Protein AF-A0A7J6BPD6-F1 (afdb_monomer_lite)

Structure (mmCIF, N/CA/C/O backbone):
data_AF-A0A7J6BPD6-F1
#
_entry.id   AF-A0A7J6BPD6-F1
#
loop_
_atom_site.group_PDB
_atom_site.id
_atom_site.type_symbol
_atom_site.label_atom_id
_atom_site.label_alt_id
_atom_site.label_comp_id
_atom_site.label_asym_id
_atom_site.label_entity_id
_atom_site.label_seq_id
_atom_site.pdbx_PDB_ins_code
_atom_site.Cartn_x
_atom_site.Cartn_y
_atom_site.Cartn_z
_atom_site.occupancy
_atom_site.B_iso_or_equiv
_atom_site.auth_seq_id
_atom_site.auth_comp_id
_atom_site.auth_asym_id
_atom_site.auth_atom_id
_atom_site.pdbx_PDB_model_num
ATOM 1 N N . MET A 1 1 ? 56.498 7.594 -67.322 1.00 63.41 1 MET A N 1
ATOM 2 C CA . MET A 1 1 ? 56.308 7.398 -65.865 1.00 63.41 1 MET A CA 1
ATOM 3 C C . MET A 1 1 ? 56.210 5.913 -65.580 1.00 63.41 1 MET A C 1
ATOM 5 O O . MET A 1 1 ? 55.477 5.244 -66.304 1.00 63.41 1 MET A O 1
ATOM 9 N N . CYS A 1 2 ? 56.921 5.392 -64.572 1.00 90.50 2 CYS A N 1
ATOM 10 C CA . CYS A 1 2 ? 56.706 4.003 -64.157 1.00 90.50 2 CYS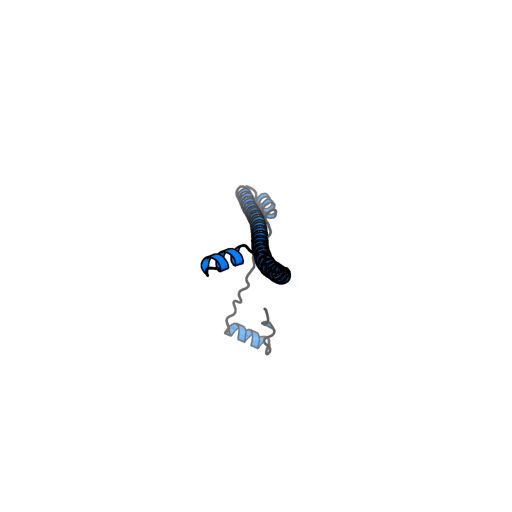 A CA 1
ATOM 11 C C . CYS A 1 2 ? 55.325 3.867 -63.468 1.00 90.50 2 CYS A C 1
ATOM 13 O O . CYS A 1 2 ? 54.841 4.845 -62.885 1.00 90.50 2 CYS A O 1
ATOM 15 N N . PRO A 1 3 ? 54.668 2.693 -63.507 1.00 88.56 3 PRO A N 1
ATOM 16 C CA . PRO A 1 3 ? 53.320 2.513 -62.951 1.00 88.56 3 PRO A CA 1
ATOM 17 C C . PRO A 1 3 ? 53.201 2.900 -61.469 1.00 88.56 3 PRO A C 1
ATOM 19 O O . PRO A 1 3 ? 52.215 3.502 -61.056 1.00 88.56 3 PRO A O 1
ATOM 22 N N . GLN A 1 4 ? 54.240 2.631 -60.676 1.00 88.88 4 GLN A N 1
ATOM 23 C CA . GLN A 1 4 ? 54.280 2.959 -59.246 1.00 88.88 4 GLN A CA 1
ATOM 24 C C . GLN A 1 4 ? 54.373 4.471 -58.993 1.00 88.88 4 GLN A C 1
ATOM 26 O O . GLN A 1 4 ? 53.782 4.978 -58.044 1.00 88.88 4 GLN A O 1
ATOM 31 N N . GLN A 1 5 ? 55.085 5.209 -59.850 1.00 86.06 5 GLN A N 1
ATOM 32 C CA . GLN A 1 5 ? 55.150 6.671 -59.789 1.00 86.06 5 GLN A CA 1
ATOM 33 C C . GLN A 1 5 ? 53.822 7.308 -60.206 1.00 86.06 5 GLN A C 1
ATOM 35 O O . GLN A 1 5 ? 53.405 8.278 -59.581 1.00 86.06 5 GLN A O 1
ATOM 40 N N . ARG A 1 6 ? 53.132 6.737 -61.206 1.00 85.19 6 ARG A N 1
ATOM 41 C CA . ARG A 1 6 ? 51.787 7.176 -61.609 1.00 85.19 6 ARG A CA 1
ATOM 42 C C . ARG A 1 6 ? 50.77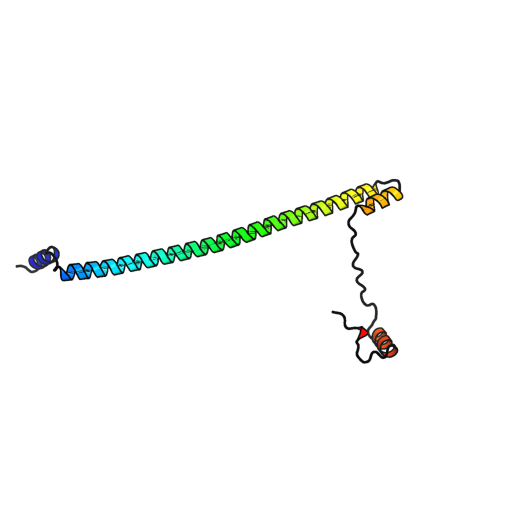6 6.973 -60.478 1.00 85.19 6 ARG A C 1
ATOM 44 O O . ARG A 1 6 ? 50.103 7.926 -60.117 1.00 85.19 6 ARG A O 1
ATOM 51 N N . ALA A 1 7 ? 50.748 5.793 -59.860 1.00 86.19 7 ALA A N 1
ATOM 52 C CA . ALA A 1 7 ? 49.853 5.518 -58.736 1.00 86.19 7 ALA A CA 1
ATOM 53 C C . ALA A 1 7 ? 50.124 6.439 -57.532 1.00 86.19 7 ALA A C 1
ATOM 55 O O . ALA A 1 7 ? 49.191 6.948 -56.917 1.00 86.19 7 ALA A O 1
ATOM 56 N N . ARG A 1 8 ? 51.403 6.703 -57.215 1.00 85.00 8 ARG A N 1
ATOM 57 C CA . ARG A 1 8 ? 51.769 7.678 -56.173 1.00 85.00 8 ARG A CA 1
ATOM 58 C C . AR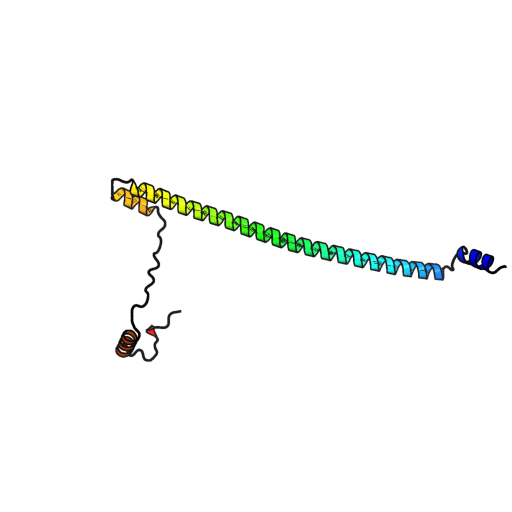G A 1 8 ? 51.296 9.084 -56.531 1.00 85.00 8 ARG A C 1
ATOM 60 O O . ARG A 1 8 ? 50.709 9.744 -55.688 1.00 85.00 8 ARG A O 1
ATOM 67 N N . HIS A 1 9 ? 51.523 9.529 -57.764 1.00 86.44 9 HIS A N 1
ATOM 68 C CA . HIS A 1 9 ? 51.062 10.838 -58.217 1.00 86.44 9 HIS A CA 1
ATOM 69 C C . HIS A 1 9 ? 49.533 10.959 -58.137 1.00 86.44 9 HIS A C 1
ATOM 71 O O . HIS A 1 9 ? 49.040 11.945 -57.611 1.00 86.44 9 HIS A O 1
ATOM 77 N N . GLU A 1 10 ? 48.787 9.946 -58.581 1.00 83.62 10 GLU A N 1
ATOM 78 C CA . GLU A 1 10 ? 47.315 9.925 -58.549 1.00 83.62 10 GLU A CA 1
ATOM 79 C C . GLU A 1 10 ? 46.741 9.912 -57.122 1.00 83.62 10 GLU A C 1
ATOM 81 O O . GLU A 1 10 ? 45.703 10.519 -56.871 1.00 83.62 10 GLU A O 1
ATOM 86 N N . ALA A 1 11 ? 47.422 9.274 -56.167 1.00 83.69 11 ALA A N 1
ATOM 87 C CA . ALA A 1 11 ? 46.987 9.233 -54.770 1.00 83.69 11 ALA A CA 1
ATOM 88 C C . ALA A 1 11 ? 47.110 10.587 -54.047 1.00 83.69 11 ALA A C 1
ATOM 90 O O . ALA A 1 11 ? 46.343 10.857 -53.123 1.00 83.69 11 ALA A O 1
ATOM 91 N N . TYR A 1 12 ? 48.078 11.417 -54.448 1.00 84.81 12 TYR A N 1
ATOM 92 C CA . TYR A 1 12 ? 48.333 12.730 -53.842 1.00 84.81 12 TYR A CA 1
ATOM 93 C C . TYR A 1 12 ? 47.883 13.904 -54.716 1.00 84.81 12 TYR A C 1
ATOM 95 O O . TYR A 1 12 ? 47.839 15.033 -54.232 1.00 84.81 12 TYR A O 1
ATOM 103 N N . SER A 1 13 ? 47.542 13.663 -55.985 1.00 85.25 13 SER A N 1
ATOM 104 C CA . SER A 1 13 ? 46.965 14.684 -56.852 1.00 85.25 13 SER A CA 1
ATOM 105 C C . SER A 1 13 ? 45.587 15.088 -56.350 1.00 85.25 13 SER A C 1
ATOM 107 O O . SER A 1 13 ? 44.784 14.242 -55.950 1.00 85.25 13 SER A O 1
ATOM 109 N N . GLU A 1 14 ? 45.299 16.385 -56.396 1.00 82.44 14 GLU A N 1
ATOM 110 C CA . GLU A 1 14 ? 43.994 16.887 -55.993 1.00 82.44 14 GLU A CA 1
ATOM 111 C C . GLU A 1 14 ? 42.895 16.325 -56.898 1.00 82.44 14 GLU A C 1
ATOM 113 O O . GLU A 1 14 ? 42.951 16.391 -58.127 1.00 82.44 14 GLU A O 1
ATOM 118 N N . LEU A 1 15 ? 41.872 15.761 -56.260 1.00 81.69 15 LEU A N 1
ATOM 119 C CA . LEU A 1 15 ? 40.687 15.258 -56.941 1.00 81.69 15 LEU A CA 1
ATOM 120 C C . LEU A 1 15 ? 39.938 16.412 -57.615 1.00 81.69 15 LEU A C 1
ATOM 122 O O . LEU A 1 15 ? 39.886 17.519 -57.078 1.00 81.69 15 LEU A O 1
ATOM 126 N N . SER A 1 16 ? 39.279 16.132 -58.741 1.00 88.06 16 SER A N 1
ATOM 127 C CA . SER A 1 16 ? 38.396 17.101 -59.400 1.00 88.06 16 SER A CA 1
ATOM 128 C C . SER A 1 16 ? 37.354 17.664 -58.424 1.00 88.06 16 SER A C 1
ATOM 130 O O . SER A 1 16 ? 36.834 16.947 -57.564 1.00 88.06 16 SER A O 1
ATOM 132 N N . LYS A 1 17 ? 37.007 18.945 -58.589 1.00 87.38 17 LYS A N 1
ATOM 133 C CA . LYS A 1 17 ? 36.015 19.653 -57.761 1.00 87.38 17 LYS A CA 1
ATOM 134 C C . LYS A 1 17 ? 34.675 18.915 -57.707 1.00 87.38 17 LYS A C 1
ATOM 136 O O . LYS A 1 17 ? 34.044 18.856 -56.654 1.00 87.38 17 LYS A O 1
ATOM 141 N N . GLU A 1 18 ? 34.273 18.292 -58.813 1.00 90.75 18 GLU A N 1
ATOM 142 C CA . GLU A 1 18 ? 33.066 17.466 -58.865 1.00 90.75 18 GLU A CA 1
ATOM 143 C C . GLU A 1 18 ? 33.195 16.235 -57.963 1.00 90.75 18 GLU A C 1
ATOM 145 O O . GLU A 1 18 ? 32.336 16.012 -57.114 1.00 90.75 18 GLU A O 1
ATOM 150 N N . ALA A 1 19 ? 34.292 15.477 -58.063 1.00 87.94 19 ALA A N 1
ATOM 151 C CA . ALA A 1 19 ? 34.542 14.308 -57.216 1.00 87.94 19 ALA A CA 1
ATOM 152 C C . ALA A 1 19 ? 34.572 14.674 -55.720 1.00 87.94 19 ALA A C 1
ATOM 154 O O . ALA A 1 19 ? 33.966 13.981 -54.901 1.00 87.94 19 ALA A O 1
ATOM 155 N N . GLN A 1 20 ? 35.195 15.801 -55.364 1.00 90.00 20 GLN A N 1
ATOM 156 C CA . GLN A 1 20 ? 35.192 16.315 -53.992 1.00 90.00 20 GLN A CA 1
ATOM 157 C C . GLN A 1 20 ? 33.772 16.655 -53.511 1.00 90.00 20 GLN A C 1
ATOM 159 O O . GLN A 1 20 ? 33.409 16.315 -52.383 1.00 90.00 20 GLN A O 1
ATOM 164 N N . SER A 1 21 ? 32.945 17.260 -54.371 1.00 92.56 21 SER A N 1
ATOM 165 C CA . SER A 1 21 ? 31.544 17.568 -54.058 1.00 92.56 21 SER A CA 1
ATOM 166 C C . SER A 1 21 ? 30.708 16.302 -53.823 1.00 92.56 21 SER A C 1
ATOM 168 O O . SER A 1 21 ? 30.019 16.202 -52.807 1.00 92.56 21 SER A O 1
ATOM 170 N N . TRP A 1 22 ? 30.846 15.280 -54.676 1.00 92.25 22 TRP A N 1
ATOM 171 C CA . TRP A 1 22 ? 30.186 13.984 -54.503 1.00 92.25 22 TRP A CA 1
ATOM 172 C C . TRP A 1 22 ? 30.611 13.293 -53.205 1.00 92.25 22 TRP A C 1
ATOM 174 O O . TRP A 1 22 ? 29.764 12.781 -52.470 1.00 92.25 22 TRP A O 1
ATOM 184 N N . MET A 1 23 ? 31.905 13.328 -52.873 1.00 91.94 23 MET A N 1
ATOM 185 C CA . MET A 1 23 ? 32.428 12.795 -51.613 1.00 91.94 23 MET A CA 1
ATOM 186 C C . MET A 1 23 ? 31.903 13.559 -50.395 1.00 91.94 23 MET A C 1
ATOM 188 O O . MET A 1 23 ? 31.558 12.935 -49.391 1.00 91.94 23 MET A O 1
ATOM 192 N N . ALA A 1 24 ? 31.808 14.888 -50.467 1.00 92.62 24 ALA A N 1
ATOM 193 C CA . ALA A 1 24 ? 31.248 15.710 -49.399 1.00 92.62 24 ALA A CA 1
ATOM 194 C C . ALA A 1 24 ? 29.764 15.386 -49.165 1.00 92.62 24 ALA A C 1
ATOM 196 O O . ALA A 1 24 ? 29.362 15.141 -48.027 1.00 92.62 24 ALA A O 1
ATOM 197 N N . VAL A 1 25 ? 28.973 15.277 -50.238 1.00 95.38 25 VAL A N 1
ATOM 198 C CA . VAL A 1 25 ? 27.557 14.878 -50.176 1.00 95.38 25 VAL A CA 1
ATOM 199 C C . VAL A 1 25 ? 27.412 13.467 -49.604 1.00 95.38 25 VAL A C 1
ATOM 201 O O . VAL A 1 25 ? 26.577 13.239 -48.728 1.00 95.38 25 VAL A O 1
ATOM 204 N N . ALA A 1 26 ? 28.237 12.513 -50.043 1.00 94.81 26 ALA A N 1
ATOM 205 C CA . ALA A 1 26 ? 28.222 11.149 -49.519 1.00 94.81 26 ALA A CA 1
ATOM 206 C C . ALA A 1 26 ? 28.564 11.108 -48.020 1.00 94.81 26 ALA A C 1
ATOM 208 O O . ALA A 1 26 ? 27.838 10.493 -47.237 1.00 94.81 26 ALA A O 1
ATOM 209 N N . ARG A 1 27 ? 29.613 11.824 -47.591 1.00 93.88 27 ARG A N 1
ATOM 210 C CA . ARG A 1 27 ? 29.990 11.948 -46.173 1.00 93.88 27 ARG A CA 1
ATOM 211 C C . ARG A 1 27 ? 28.872 12.580 -45.350 1.00 93.88 27 ARG A C 1
ATOM 213 O O . ARG A 1 27 ? 28.533 12.058 -44.293 1.00 93.88 27 ARG A O 1
ATOM 220 N N . GLN A 1 28 ? 28.247 13.645 -45.848 1.00 94.94 28 GLN A N 1
ATOM 221 C CA . GLN A 1 28 ? 27.120 14.292 -45.180 1.00 94.94 28 GLN A CA 1
ATOM 222 C C . GLN A 1 28 ? 25.928 13.339 -45.021 1.00 94.94 28 GLN A C 1
ATOM 224 O O . GLN A 1 28 ? 25.331 13.278 -43.946 1.00 94.94 28 GLN A O 1
ATOM 229 N N . ARG A 1 29 ? 25.601 12.540 -46.045 1.00 93.44 29 ARG A N 1
ATOM 230 C CA . ARG A 1 29 ? 24.546 11.513 -45.962 1.00 93.44 29 ARG A CA 1
ATOM 231 C C . ARG A 1 29 ? 24.853 10.461 -44.896 1.00 93.44 29 ARG A C 1
ATOM 233 O O . ARG A 1 29 ? 23.978 10.122 -44.104 1.00 93.44 29 ARG A O 1
ATOM 240 N N . VAL A 1 30 ? 26.092 9.976 -44.831 1.00 94.06 30 VAL A N 1
ATOM 241 C CA . VAL A 1 30 ? 26.499 8.991 -43.815 1.00 94.06 30 VAL A CA 1
ATOM 242 C C . VAL A 1 30 ? 26.436 9.600 -42.412 1.00 94.06 30 VAL A C 1
ATOM 244 O O . VAL A 1 30 ? 25.825 9.016 -41.517 1.00 94.06 30 VAL A O 1
ATOM 247 N N . CYS A 1 31 ? 26.995 10.798 -42.219 1.00 92.94 31 CYS A N 1
ATOM 248 C CA . CYS A 1 31 ? 26.970 11.492 -40.931 1.00 92.94 31 CYS A CA 1
ATOM 249 C C . CYS A 1 31 ? 25.541 11.774 -40.452 1.00 92.94 31 CYS A C 1
ATOM 251 O O . CYS A 1 31 ? 25.221 11.516 -39.293 1.00 92.94 31 CYS A O 1
ATOM 253 N N . THR A 1 32 ? 24.664 12.260 -41.335 1.00 92.12 32 THR A N 1
ATOM 254 C CA . THR A 1 32 ? 23.254 12.514 -40.994 1.00 92.12 32 THR A CA 1
ATOM 255 C C . THR A 1 32 ? 22.519 11.222 -40.647 1.00 92.12 32 THR A C 1
ATOM 257 O O . THR A 1 32 ? 21.775 11.197 -39.668 1.00 92.12 32 THR A O 1
ATOM 260 N N . HIS A 1 33 ? 22.764 10.126 -41.370 1.00 92.50 33 HIS A N 1
ATOM 261 C CA . HIS A 1 33 ? 22.168 8.829 -41.057 1.00 92.50 33 HIS A CA 1
ATOM 262 C C . HIS A 1 33 ? 22.602 8.305 -39.680 1.00 92.50 33 HIS A C 1
ATOM 264 O O . HIS A 1 33 ? 21.753 7.922 -38.873 1.00 92.50 33 HIS A O 1
ATOM 270 N N . LEU A 1 34 ? 23.904 8.352 -39.377 1.00 92.50 34 LEU A N 1
ATOM 271 C CA . LEU A 1 34 ? 24.443 7.951 -38.075 1.00 92.50 34 LEU A CA 1
ATOM 272 C C . LEU A 1 34 ? 23.903 8.824 -36.939 1.00 92.50 34 LEU A C 1
ATOM 274 O O . LEU A 1 34 ? 23.540 8.303 -35.885 1.00 92.50 34 LEU A O 1
ATOM 278 N N . ASN A 1 35 ? 23.812 10.139 -37.149 1.00 92.19 35 ASN A N 1
ATOM 279 C CA . ASN A 1 35 ? 23.277 11.047 -36.140 1.00 92.19 35 ASN A CA 1
ATOM 280 C C . ASN A 1 35 ? 21.788 10.771 -35.876 1.00 92.19 35 ASN A C 1
ATOM 282 O O . ASN A 1 35 ? 21.381 10.621 -34.729 1.00 92.19 35 ASN A O 1
ATOM 286 N N . ASN A 1 36 ? 20.995 10.575 -36.933 1.00 90.75 36 ASN A N 1
ATOM 287 C CA . ASN A 1 36 ? 19.581 10.217 -36.818 1.00 90.75 36 ASN A CA 1
ATOM 288 C C . ASN 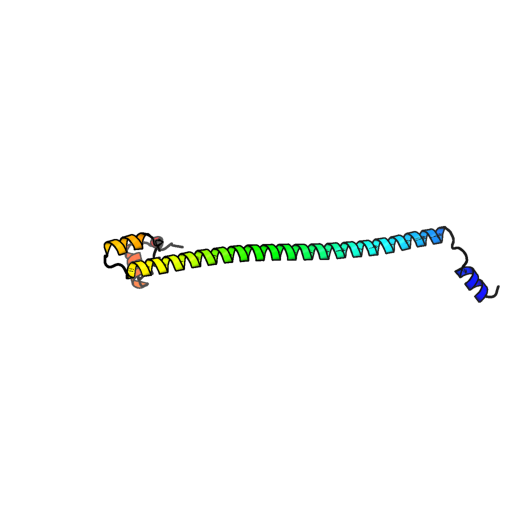A 1 36 ? 19.373 8.879 -36.092 1.00 90.75 36 ASN A C 1
ATOM 290 O O . ASN A 1 36 ? 18.440 8.755 -35.296 1.00 90.75 36 ASN A O 1
ATOM 294 N N . GLN A 1 37 ? 20.227 7.878 -36.332 1.00 88.00 37 GLN A N 1
ATOM 295 C CA . GLN A 1 37 ? 20.176 6.619 -35.585 1.00 88.00 37 GLN A CA 1
ATOM 296 C C . GLN A 1 37 ? 20.477 6.828 -34.096 1.00 88.00 37 GLN A C 1
ATOM 298 O O . GLN A 1 37 ? 19.710 6.351 -33.257 1.00 88.00 37 GLN A O 1
ATOM 303 N N . LYS A 1 38 ? 21.532 7.587 -33.764 1.00 88.25 38 LYS A N 1
ATOM 304 C CA . LYS A 1 38 ? 21.888 7.912 -32.373 1.00 88.25 38 LYS A CA 1
ATOM 305 C C . LYS A 1 38 ? 20.761 8.657 -31.664 1.00 88.25 38 LYS A C 1
ATOM 307 O O . LYS A 1 38 ? 20.344 8.232 -30.591 1.00 88.25 38 LYS A O 1
ATOM 312 N N . SER A 1 39 ? 20.203 9.703 -32.275 1.00 84.94 39 SER A N 1
ATOM 313 C CA . SER A 1 39 ? 19.079 10.455 -31.703 1.00 84.94 39 SER A CA 1
ATOM 314 C C . SER A 1 39 ? 17.857 9.565 -31.471 1.00 84.94 39 SER A C 1
ATOM 316 O O . SER A 1 39 ? 17.273 9.596 -30.392 1.00 84.94 39 SER A O 1
ATOM 318 N N . ARG A 1 40 ? 17.504 8.700 -32.433 1.00 84.75 40 ARG A N 1
ATOM 319 C CA . ARG A 1 40 ? 16.402 7.734 -32.268 1.00 84.75 40 ARG A CA 1
ATOM 320 C C . ARG A 1 40 ? 16.660 6.754 -31.127 1.00 84.75 40 ARG A C 1
ATOM 322 O O . ARG A 1 40 ? 15.724 6.404 -30.413 1.00 84.75 40 ARG A O 1
ATOM 329 N N . GLN A 1 41 ? 17.896 6.293 -30.961 1.00 84.94 41 GLN A N 1
ATOM 330 C CA . GLN A 1 41 ? 18.263 5.389 -29.875 1.00 84.94 41 GLN A CA 1
ATOM 331 C C . GLN A 1 41 ? 18.169 6.085 -28.513 1.00 84.94 41 GLN A C 1
ATOM 333 O O . GLN A 1 41 ? 17.560 5.531 -27.601 1.00 84.94 41 GLN A O 1
ATOM 338 N N . VAL A 1 42 ? 18.674 7.315 -28.398 1.00 85.94 42 VAL A N 1
ATOM 339 C CA . VAL A 1 42 ? 18.556 8.129 -27.179 1.00 85.94 42 VAL A CA 1
ATOM 340 C C . VAL A 1 42 ? 17.086 8.370 -26.831 1.00 85.94 42 VAL A C 1
ATOM 342 O O . VAL A 1 42 ? 16.685 8.048 -25.719 1.00 85.94 42 VAL A O 1
ATOM 345 N N . CYS A 1 43 ? 16.255 8.812 -27.783 1.00 83.75 43 CYS A N 1
ATOM 346 C CA . CYS A 1 43 ? 14.820 9.018 -27.550 1.00 83.75 43 CYS A CA 1
ATOM 347 C C . CYS A 1 43 ? 14.093 7.744 -27.087 1.00 83.75 43 CYS A C 1
ATOM 349 O O . CYS A 1 43 ? 13.181 7.808 -26.266 1.00 83.75 43 CYS A O 1
ATOM 351 N N . LYS A 1 44 ? 14.474 6.567 -27.602 1.00 83.81 44 LYS A N 1
ATOM 352 C CA . LYS A 1 44 ? 13.893 5.291 -27.155 1.00 83.81 44 LYS A CA 1
ATOM 353 C C . LYS A 1 44 ? 14.278 4.966 -25.712 1.00 83.81 44 LYS A C 1
ATOM 355 O O . LYS A 1 44 ? 13.423 4.517 -24.951 1.00 83.81 44 LYS A O 1
ATOM 360 N N . LEU A 1 45 ? 15.540 5.190 -25.346 1.00 85.31 45 LEU A N 1
ATOM 361 C CA . LEU A 1 45 ? 16.040 4.948 -23.992 1.00 85.31 45 LEU A CA 1
ATOM 362 C C . LEU A 1 45 ? 15.411 5.910 -22.980 1.00 85.31 45 LEU A C 1
ATOM 364 O O . LEU A 1 45 ? 14.976 5.464 -21.921 1.00 85.31 45 LEU A O 1
ATOM 368 N N . THR A 1 46 ? 15.290 7.196 -23.317 1.00 88.06 46 THR A N 1
ATOM 369 C CA . THR A 1 46 ? 14.643 8.183 -22.440 1.00 88.06 46 THR A CA 1
ATOM 370 C C . THR A 1 46 ? 13.168 7.858 -22.242 1.00 88.06 46 THR A C 1
ATOM 372 O O . THR A 1 46 ? 12.715 7.795 -21.106 1.00 88.06 46 THR A O 1
ATOM 375 N N . ALA A 1 47 ? 12.438 7.522 -23.311 1.00 88.31 47 ALA A N 1
ATOM 376 C CA . ALA A 1 47 ? 11.034 7.130 -23.206 1.00 88.31 47 ALA A CA 1
ATOM 377 C C . ALA A 1 47 ? 10.836 5.855 -22.364 1.00 88.31 47 ALA A C 1
ATOM 379 O O . ALA A 1 47 ? 9.849 5.727 -21.642 1.00 88.31 47 ALA A O 1
ATOM 380 N N . ALA A 1 48 ? 11.759 4.890 -22.441 1.00 88.75 48 ALA A N 1
ATOM 381 C CA . ALA A 1 48 ? 11.721 3.703 -21.589 1.00 88.75 48 ALA A CA 1
ATOM 382 C C . ALA A 1 48 ? 11.983 4.050 -20.112 1.00 88.75 48 ALA A C 1
ATOM 384 O O . ALA A 1 48 ? 11.231 3.610 -19.241 1.00 88.75 48 ALA A O 1
ATOM 385 N N . ALA A 1 49 ? 12.992 4.883 -19.840 1.00 93.00 49 ALA A N 1
ATOM 386 C CA . ALA A 1 49 ? 13.315 5.347 -18.493 1.00 93.00 49 ALA A CA 1
ATOM 387 C C . ALA A 1 49 ? 12.171 6.169 -17.876 1.00 93.00 49 ALA A C 1
ATOM 389 O O . ALA A 1 49 ? 11.828 5.975 -16.713 1.00 93.00 49 ALA A O 1
ATOM 390 N N . GLU A 1 50 ? 11.519 7.033 -18.654 1.00 94.06 50 GLU A N 1
ATOM 391 C CA . GLU A 1 50 ? 10.351 7.804 -18.219 1.00 94.06 50 GLU A CA 1
ATOM 392 C C . GLU A 1 50 ? 9.184 6.897 -17.827 1.00 94.06 50 GLU A C 1
ATOM 394 O O . GLU A 1 50 ? 8.612 7.076 -16.752 1.00 94.06 50 GLU A O 1
ATOM 399 N N . ARG A 1 51 ? 8.867 5.876 -18.636 1.00 94.31 51 ARG A N 1
ATOM 400 C CA . ARG A 1 51 ? 7.827 4.891 -18.290 1.00 94.31 51 ARG A CA 1
ATOM 401 C C . ARG A 1 51 ? 8.166 4.140 -17.005 1.00 94.31 51 ARG A C 1
ATOM 403 O O . ARG A 1 51 ? 7.297 3.962 -16.153 1.00 94.31 51 ARG A O 1
ATOM 410 N N . GLN A 1 52 ? 9.422 3.729 -16.836 1.00 95.38 52 GLN A N 1
ATOM 411 C CA . GLN A 1 52 ? 9.869 3.056 -15.617 1.00 95.38 52 GLN A CA 1
ATOM 412 C C . GLN A 1 52 ? 9.785 3.978 -14.392 1.00 95.38 52 GLN A C 1
ATOM 414 O O . GLN A 1 52 ? 9.338 3.549 -13.326 1.00 95.38 52 GLN A O 1
ATOM 419 N N . ASN A 1 53 ? 10.155 5.250 -14.539 1.00 96.38 53 ASN A N 1
ATOM 420 C CA . ASN A 1 53 ? 10.053 6.252 -13.480 1.00 96.38 53 ASN A CA 1
ATOM 421 C C . ASN A 1 53 ? 8.594 6.522 -13.099 1.00 96.38 53 ASN A C 1
ATOM 423 O O . ASN A 1 53 ? 8.276 6.574 -11.912 1.00 96.38 53 ASN A O 1
ATOM 427 N N . GLN A 1 54 ? 7.697 6.628 -14.084 1.00 97.06 54 GLN A N 1
ATOM 428 C CA . GLN A 1 54 ? 6.258 6.772 -13.855 1.00 97.06 54 GLN A CA 1
ATOM 429 C C . GLN A 1 54 ? 5.695 5.574 -13.088 1.00 97.06 54 GLN A C 1
ATOM 431 O O . GLN A 1 54 ? 5.017 5.760 -12.079 1.00 97.06 54 GLN A O 1
ATOM 436 N N . LEU A 1 55 ? 6.027 4.352 -13.509 1.00 97.19 55 LEU A N 1
ATOM 437 C CA . LEU A 1 55 ? 5.612 3.132 -12.817 1.00 97.19 55 LEU A CA 1
ATOM 438 C C . LEU A 1 55 ? 6.157 3.093 -11.383 1.00 97.19 55 LEU A C 1
ATOM 440 O O . LEU A 1 55 ? 5.413 2.832 -10.440 1.00 97.19 55 LEU A O 1
ATOM 444 N N . THR A 1 56 ? 7.431 3.435 -11.193 1.00 97.62 56 THR A N 1
ATOM 445 C CA . THR A 1 56 ? 8.054 3.512 -9.864 1.00 97.62 56 THR A CA 1
ATOM 446 C C . THR A 1 56 ? 7.352 4.540 -8.974 1.00 97.62 56 THR A C 1
ATOM 448 O O . THR A 1 56 ? 7.101 4.272 -7.800 1.00 97.62 56 THR A O 1
ATOM 451 N N . ALA A 1 57 ? 6.995 5.708 -9.513 1.00 97.75 57 ALA A N 1
ATOM 452 C CA . ALA A 1 57 ? 6.268 6.738 -8.777 1.00 97.75 57 ALA A CA 1
ATOM 453 C C . ALA A 1 57 ? 4.860 6.272 -8.379 1.00 97.75 57 ALA A C 1
ATOM 455 O O . ALA A 1 57 ? 4.448 6.466 -7.235 1.00 97.75 57 ALA A O 1
ATOM 456 N N . GLN A 1 58 ? 4.144 5.606 -9.290 1.00 98.06 58 GLN A N 1
ATOM 457 C CA . GLN A 1 58 ? 2.825 5.036 -9.014 1.00 98.06 58 GLN A CA 1
ATOM 458 C C . GLN A 1 58 ? 2.887 3.969 -7.917 1.00 98.06 58 GLN A C 1
ATOM 460 O O . GLN A 1 58 ? 2.091 4.016 -6.978 1.00 98.06 58 GLN A O 1
ATOM 465 N N . LEU A 1 59 ? 3.857 3.052 -7.989 1.00 98.19 59 LEU A N 1
ATOM 466 C CA . LEU A 1 59 ? 4.053 2.022 -6.967 1.00 98.19 59 LEU A CA 1
ATOM 467 C C . LEU A 1 59 ? 4.386 2.633 -5.603 1.00 98.19 59 LEU A C 1
ATOM 469 O O . LEU A 1 59 ? 3.755 2.272 -4.613 1.00 98.19 59 LEU A O 1
ATOM 473 N N . LYS A 1 60 ? 5.293 3.616 -5.546 1.00 98.44 60 LYS A N 1
ATOM 474 C CA . LYS A 1 60 ? 5.616 4.336 -4.302 1.00 98.44 60 LYS A CA 1
ATOM 475 C C . LYS A 1 60 ? 4.396 5.042 -3.710 1.00 98.44 60 LYS A C 1
ATOM 477 O O . LYS A 1 60 ? 4.178 4.996 -2.500 1.00 98.44 60 LYS A O 1
ATOM 482 N N . ALA A 1 61 ? 3.572 5.673 -4.546 1.00 98.00 61 ALA A N 1
ATOM 483 C CA . ALA A 1 61 ? 2.341 6.316 -4.096 1.00 98.00 61 ALA A CA 1
ATOM 484 C C . ALA A 1 61 ? 1.326 5.294 -3.553 1.00 98.00 61 ALA A C 1
ATOM 486 O O . ALA A 1 61 ? 0.701 5.530 -2.516 1.00 98.00 61 ALA A O 1
ATOM 487 N N . ALA A 1 62 ? 1.173 4.150 -4.225 1.00 98.19 62 ALA A N 1
ATOM 488 C CA . ALA A 1 62 ? 0.314 3.062 -3.768 1.00 98.19 62 ALA A CA 1
ATOM 489 C C . ALA A 1 62 ? 0.802 2.471 -2.434 1.00 98.19 62 ALA A C 1
ATOM 491 O O . ALA A 1 62 ? 0.000 2.273 -1.520 1.00 98.19 62 ALA A O 1
ATOM 492 N N . GLU A 1 63 ? 2.110 2.260 -2.288 1.00 98.25 63 GLU A N 1
ATOM 493 C CA . GLU A 1 63 ? 2.739 1.780 -1.058 1.00 98.25 63 GLU A CA 1
ATOM 494 C C . GLU A 1 63 ? 2.525 2.756 0.106 1.00 98.25 63 GLU A C 1
ATOM 496 O O . GLU A 1 63 ? 2.083 2.344 1.178 1.00 98.25 63 GLU A O 1
ATOM 501 N N . ALA A 1 64 ? 2.755 4.055 -0.104 1.00 98.38 64 ALA A N 1
ATOM 502 C CA . ALA A 1 64 ? 2.539 5.076 0.920 1.00 98.38 64 ALA A CA 1
ATOM 503 C C . ALA A 1 64 ? 1.076 5.112 1.393 1.00 98.38 64 ALA A C 1
ATOM 505 O O . ALA A 1 64 ? 0.803 5.120 2.596 1.00 98.38 64 ALA A O 1
ATOM 506 N N . ARG A 1 65 ? 0.118 5.057 0.458 1.00 97.88 65 ARG A N 1
ATOM 507 C CA . ARG A 1 65 ? -1.315 4.968 0.787 1.00 97.88 65 ARG A CA 1
ATOM 508 C C . ARG A 1 65 ? -1.637 3.701 1.575 1.00 97.88 65 ARG A C 1
ATOM 510 O O . ARG A 1 65 ? -2.404 3.761 2.535 1.00 97.88 65 ARG A O 1
ATOM 517 N N . ASN A 1 66 ? -1.047 2.568 1.195 1.00 98.19 66 ASN A N 1
ATOM 518 C CA . ASN A 1 66 ? -1.231 1.305 1.901 1.00 98.19 66 ASN A CA 1
ATOM 519 C C . ASN A 1 66 ? -0.679 1.379 3.333 1.00 98.19 66 ASN A C 1
ATOM 521 O O . ASN A 1 66 ? -1.394 1.030 4.266 1.00 98.19 66 ASN A O 1
ATOM 525 N N . ARG A 1 67 ? 0.524 1.933 3.532 1.00 98.25 67 ARG A N 1
ATOM 526 C CA . ARG A 1 67 ? 1.096 2.159 4.871 1.00 98.25 67 ARG A CA 1
ATOM 527 C C . ARG A 1 67 ? 0.186 3.014 5.750 1.00 98.25 67 ARG A C 1
ATOM 529 O O . ARG A 1 67 ? -0.085 2.641 6.885 1.00 98.25 67 ARG A O 1
ATOM 536 N N . VAL A 1 68 ? -0.349 4.118 5.222 1.00 98.06 68 VAL A N 1
ATOM 537 C CA . VAL A 1 68 ? -1.297 4.972 5.964 1.00 98.06 68 VAL A CA 1
ATOM 538 C C . VAL A 1 68 ? -2.568 4.204 6.325 1.00 98.06 68 VAL A C 1
ATOM 540 O O . VAL A 1 68 ? -3.051 4.309 7.450 1.00 98.06 68 VAL A O 1
ATOM 543 N N . ARG A 1 69 ? -3.111 3.411 5.396 1.00 98.19 69 ARG A N 1
ATOM 544 C CA . ARG A 1 69 ? -4.288 2.574 5.659 1.00 98.19 69 ARG A CA 1
ATOM 545 C C . ARG A 1 69 ? -4.012 1.545 6.755 1.00 98.19 69 ARG A C 1
ATOM 547 O O . ARG A 1 69 ? -4.812 1.436 7.677 1.00 98.19 69 ARG A O 1
ATOM 554 N N . GLN A 1 70 ? -2.893 0.827 6.666 1.00 98.12 70 GLN A N 1
ATOM 555 C CA . GLN A 1 70 ? -2.475 -0.158 7.666 1.00 98.12 70 GLN A CA 1
ATOM 556 C C . GLN A 1 70 ? -2.298 0.489 9.038 1.00 98.12 70 GLN A C 1
ATOM 558 O O . GLN A 1 70 ? -2.810 -0.036 10.018 1.00 98.12 70 GLN A O 1
ATOM 563 N N . LEU A 1 71 ? -1.658 1.660 9.106 1.00 97.94 71 LEU A N 1
ATOM 564 C CA . LEU A 1 71 ? -1.489 2.397 10.356 1.00 97.94 71 LEU A CA 1
ATOM 565 C C . LEU A 1 71 ? -2.835 2.804 10.964 1.00 97.94 71 LEU A C 1
ATOM 567 O O . LEU A 1 71 ? -3.049 2.616 12.157 1.00 97.94 71 LEU A O 1
ATOM 571 N N . ARG A 1 72 ? -3.769 3.315 10.152 1.00 97.06 72 ARG A N 1
ATOM 572 C CA . ARG A 1 72 ? -5.124 3.654 10.620 1.00 97.06 72 ARG A CA 1
ATOM 573 C C . ARG A 1 72 ? -5.867 2.424 11.130 1.00 97.06 72 ARG A C 1
ATOM 575 O O . ARG A 1 72 ? -6.491 2.496 12.181 1.00 97.06 72 ARG A O 1
ATOM 582 N N . GLN A 1 73 ? -5.788 1.307 10.410 1.00 95.62 73 GLN A N 1
ATOM 583 C CA . GLN A 1 73 ? -6.406 0.050 10.829 1.00 95.62 73 GLN A CA 1
ATOM 584 C C . GLN A 1 73 ? -5.792 -0.459 12.137 1.00 95.62 73 GLN A C 1
ATOM 586 O O . GLN A 1 73 ? -6.517 -0.836 13.050 1.00 95.62 73 GLN A O 1
ATOM 591 N N . HIS A 1 74 ? -4.467 -0.408 12.258 1.00 97.31 74 HIS A N 1
ATOM 592 C CA . HIS A 1 74 ? -3.760 -0.781 13.475 1.00 97.31 74 HIS A CA 1
ATOM 593 C C . HIS A 1 74 ? -4.159 0.112 14.654 1.00 97.31 74 HIS A C 1
ATOM 595 O O . HIS A 1 74 ? -4.390 -0.391 15.750 1.00 97.31 74 HIS A O 1
ATOM 601 N N . TYR A 1 75 ? -4.255 1.423 14.440 1.00 96.50 75 TYR A N 1
ATOM 602 C CA . TYR A 1 75 ? -4.695 2.361 15.468 1.00 96.50 75 TYR A CA 1
ATOM 603 C C . TYR A 1 75 ? -6.118 2.051 15.938 1.00 96.50 75 TYR A C 1
ATOM 605 O O . TYR A 1 75 ? -6.352 1.978 17.139 1.00 96.50 75 TYR A O 1
ATOM 613 N N . GLN A 1 76 ? -7.052 1.809 15.011 1.00 94.00 76 GLN A N 1
ATOM 614 C CA . GLN A 1 76 ? -8.420 1.430 15.375 1.00 94.00 76 GLN A CA 1
ATOM 615 C C . GLN A 1 76 ? -8.450 0.111 16.153 1.00 94.00 76 GLN A C 1
ATOM 617 O O . GLN A 1 76 ? -9.091 0.043 17.193 1.00 94.00 76 GLN A O 1
ATOM 622 N N . ASN A 1 77 ? -7.694 -0.901 15.716 1.00 94.56 77 ASN A N 1
ATOM 623 C CA . ASN A 1 77 ? -7.600 -2.176 16.428 1.00 94.56 77 ASN A CA 1
ATOM 624 C C . ASN A 1 77 ? -7.052 -2.004 17.854 1.00 94.56 77 ASN A C 1
ATOM 626 O O . ASN A 1 77 ? -7.600 -2.583 18.786 1.00 94.56 77 ASN A O 1
ATOM 630 N N . LEU A 1 78 ? -5.989 -1.211 18.036 1.00 96.69 78 LEU A N 1
ATOM 631 C CA . LEU A 1 78 ? -5.431 -0.925 19.362 1.00 96.69 78 LEU A CA 1
ATOM 632 C C . LEU A 1 78 ? -6.425 -0.172 20.240 1.00 96.69 78 LEU A C 1
ATOM 634 O O . LEU A 1 78 ? -6.634 -0.556 21.384 1.00 96.69 78 LEU A O 1
ATOM 638 N N . LYS A 1 79 ? -7.063 0.866 19.694 1.00 94.88 79 LYS A N 1
ATOM 639 C CA . LYS A 1 79 ? -8.075 1.648 20.405 1.00 94.88 79 LYS A CA 1
ATOM 640 C C . LYS A 1 79 ? -9.227 0.757 20.876 1.00 94.88 79 LYS A C 1
ATOM 642 O O . LYS A 1 79 ? -9.663 0.868 22.015 1.00 94.88 79 LYS A O 1
ATOM 647 N N . GLU A 1 80 ? -9.7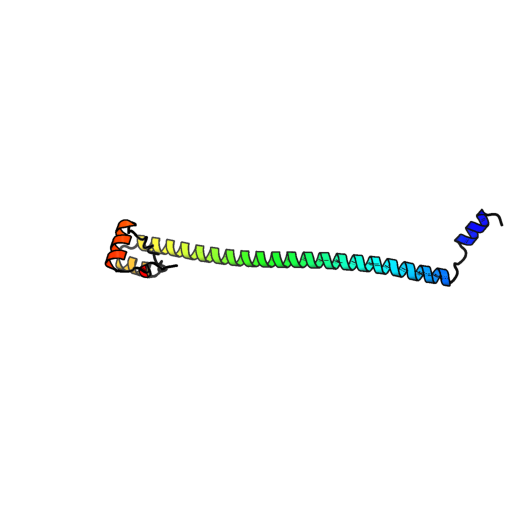10 -0.141 20.017 1.00 94.75 80 GLU A N 1
ATOM 648 C CA . GLU A 1 80 ? -10.736 -1.117 20.391 1.00 94.75 80 GLU A CA 1
ATOM 649 C C . GLU A 1 80 ? -10.255 -2.044 21.518 1.00 94.75 80 GLU A C 1
ATOM 651 O O . GLU A 1 80 ? -10.990 -2.275 22.475 1.00 94.75 80 GLU A O 1
ATOM 656 N N . GLN A 1 81 ? -9.028 -2.567 21.432 1.00 95.62 81 GLN A N 1
ATOM 657 C CA . GLN A 1 81 ? -8.449 -3.430 22.469 1.00 95.62 81 GLN A CA 1
ATOM 658 C C . GLN A 1 81 ? -8.313 -2.708 23.814 1.00 95.62 81 GLN A C 1
ATOM 660 O O . GLN A 1 81 ? -8.652 -3.278 24.848 1.00 95.62 81 GLN A O 1
ATOM 665 N N . GLU A 1 82 ? -7.865 -1.454 23.802 1.00 96.62 82 GLU A N 1
ATOM 666 C CA . GLU A 1 82 ? -7.718 -0.627 24.999 1.00 96.62 82 GLU A CA 1
ATOM 667 C C . GLU A 1 82 ? -9.069 -0.353 25.666 1.00 96.62 82 GLU A C 1
ATOM 669 O O . GLU A 1 82 ? -9.218 -0.569 26.867 1.00 96.62 82 GLU A O 1
ATOM 674 N N . ILE A 1 83 ? -10.084 0.039 24.890 1.00 95.75 83 ILE A N 1
ATOM 675 C CA . ILE A 1 83 ? -11.435 0.262 25.422 1.00 95.75 83 ILE A CA 1
ATOM 676 C C . ILE A 1 83 ? -12.010 -1.038 25.998 1.00 95.75 83 ILE A C 1
ATOM 678 O O . ILE A 1 83 ? -12.568 -1.022 27.092 1.00 95.75 83 ILE A O 1
ATOM 682 N N . ASN A 1 84 ? -11.829 -2.176 25.321 1.00 95.12 84 ASN A N 1
ATOM 683 C CA . ASN A 1 84 ? -12.268 -3.477 25.837 1.00 95.12 84 ASN A CA 1
ATOM 684 C C . ASN A 1 84 ? -11.583 -3.839 27.163 1.00 95.12 84 ASN A C 1
ATOM 686 O O . ASN A 1 84 ? -12.235 -4.344 28.079 1.00 95.12 84 ASN A O 1
ATOM 690 N N . LEU A 1 85 ? -10.287 -3.545 27.297 1.00 96.94 85 LEU A N 1
ATOM 691 C CA . LEU A 1 85 ? -9.573 -3.715 28.559 1.00 96.94 85 LEU A CA 1
ATOM 692 C C . LEU A 1 85 ? -10.159 -2.800 29.642 1.00 96.94 85 LEU A C 1
ATOM 694 O O . LEU A 1 85 ? -10.451 -3.270 30.740 1.00 96.94 85 LEU A O 1
ATOM 698 N N . MET A 1 86 ? -10.403 -1.523 29.331 1.00 96.44 86 MET A N 1
ATOM 699 C CA . MET A 1 86 ? -11.024 -0.588 30.273 1.00 96.44 86 MET A CA 1
ATOM 700 C C . MET A 1 86 ? -12.398 -1.071 30.738 1.00 96.44 86 MET A C 1
ATOM 702 O O . MET A 1 86 ? -12.672 -0.997 31.935 1.00 96.44 86 MET A O 1
ATOM 706 N N . ILE A 1 87 ? -13.229 -1.585 29.824 1.00 96.56 87 ILE A N 1
ATOM 707 C CA . ILE A 1 87 ? -14.536 -2.190 30.121 1.00 96.56 87 ILE A CA 1
ATOM 708 C C . ILE A 1 87 ? -14.374 -3.355 31.102 1.00 96.56 87 ILE A C 1
ATOM 710 O O . ILE A 1 87 ? -15.076 -3.395 32.109 1.00 96.56 87 ILE A O 1
ATOM 714 N N . SER A 1 88 ? -13.420 -4.261 30.855 1.00 96.19 88 SER A N 1
ATOM 715 C CA . SER A 1 88 ? -13.192 -5.436 31.712 1.00 96.19 88 SER A CA 1
ATOM 716 C C . SER A 1 88 ? -12.771 -5.087 33.143 1.00 96.19 88 SER A C 1
ATOM 718 O O . SER A 1 88 ? -13.030 -5.850 34.069 1.00 96.19 88 SER A O 1
ATOM 720 N N . CYS A 1 89 ? -12.155 -3.918 33.328 1.00 96.31 89 CYS A N 1
ATOM 721 C CA . CYS A 1 89 ? -11.717 -3.425 34.628 1.00 96.31 89 CYS A CA 1
ATOM 722 C C . CYS A 1 89 ? -12.790 -2.599 35.358 1.00 96.31 89 CYS A C 1
ATOM 724 O O . CYS A 1 89 ? -12.541 -2.156 36.481 1.00 96.31 89 CYS A O 1
ATOM 726 N N . GLN A 1 90 ? -13.954 -2.330 34.749 1.00 96.44 90 GLN A N 1
ATOM 727 C CA . GLN A 1 90 ? -15.006 -1.564 35.420 1.00 96.44 90 GLN A CA 1
ATOM 728 C C . GLN A 1 90 ? -15.717 -2.413 36.475 1.00 96.44 90 GLN A C 1
ATOM 730 O O . GLN A 1 90 ? -16.125 -3.542 36.221 1.00 96.44 90 GLN A O 1
ATOM 735 N N . SER A 1 91 ? -15.928 -1.830 37.653 1.00 96.19 91 SER A N 1
ATOM 736 C CA . SER A 1 91 ? -16.727 -2.434 38.725 1.00 96.19 91 SER A CA 1
ATOM 737 C C . SER A 1 91 ? -18.236 -2.237 38.547 1.00 96.19 91 SER A C 1
ATOM 739 O O . SER A 1 91 ? -19.021 -2.972 39.138 1.00 96.19 91 SER A O 1
ATOM 741 N N . ASP A 1 92 ? -18.641 -1.246 37.750 1.00 96.75 92 ASP A N 1
ATOM 742 C CA . ASP A 1 92 ? -20.035 -0.868 37.521 1.00 96.75 92 ASP A CA 1
ATOM 743 C C . ASP A 1 92 ? -20.434 -1.120 36.062 1.00 96.75 92 ASP A C 1
ATOM 745 O O . ASP A 1 92 ? -19.776 -0.655 35.124 1.00 96.75 92 ASP A O 1
ATOM 749 N N . ALA A 1 93 ? -21.552 -1.823 35.885 1.00 94.69 93 ALA A N 1
ATOM 750 C CA . ALA A 1 93 ? -22.129 -2.133 34.587 1.00 94.69 93 ALA A CA 1
ATOM 751 C C . ALA A 1 93 ? -22.517 -0.868 33.808 1.00 94.69 93 ALA A C 1
ATOM 753 O O . ALA A 1 93 ? -22.330 -0.825 32.594 1.00 94.69 93 ALA A O 1
ATOM 754 N N . GLN A 1 94 ? -22.998 0.186 34.477 1.00 96.38 94 GLN A N 1
ATOM 755 C CA . GLN A 1 94 ? -23.361 1.428 33.786 1.00 96.38 94 GLN A CA 1
ATOM 756 C C . GLN A 1 94 ? -22.135 2.076 33.135 1.00 96.38 94 GLN A C 1
ATOM 758 O O . GLN A 1 94 ? -22.183 2.502 31.982 1.00 96.38 94 GLN A O 1
ATOM 763 N N . ARG A 1 95 ? -21.004 2.090 33.849 1.00 96.00 95 ARG A N 1
ATOM 764 C CA . ARG A 1 95 ? -19.730 2.606 33.330 1.00 96.00 95 ARG A CA 1
ATOM 765 C C . ARG A 1 95 ? -19.190 1.763 32.181 1.00 96.00 95 ARG A C 1
ATOM 767 O O . ARG A 1 95 ? -18.725 2.328 31.194 1.00 96.00 95 ARG A O 1
ATOM 774 N N . ALA A 1 96 ? -19.282 0.439 32.291 1.00 96.12 96 ALA A N 1
ATOM 775 C CA . ALA A 1 96 ? -18.913 -0.480 31.218 1.00 96.12 96 ALA A CA 1
ATOM 776 C C . ALA A 1 96 ? -19.715 -0.204 29.933 1.00 96.12 96 ALA A C 1
ATOM 778 O O . ALA A 1 96 ? -19.123 -0.045 28.867 1.00 96.12 96 ALA A O 1
ATOM 779 N N . VAL A 1 97 ? -21.038 -0.046 30.044 1.00 94.44 97 VAL A N 1
ATOM 780 C CA . VAL A 1 97 ? -21.919 0.268 28.905 1.00 94.44 97 VAL A CA 1
ATOM 781 C C . VAL A 1 97 ? -21.597 1.638 28.300 1.00 94.44 97 VAL A C 1
ATOM 783 O O . VAL A 1 97 ? -21.548 1.773 27.080 1.00 94.44 97 VAL A O 1
ATOM 786 N N . CYS A 1 98 ? -21.320 2.660 29.117 1.00 94.44 98 CYS A N 1
ATOM 787 C CA . CYS A 1 98 ? -20.898 3.969 28.606 1.00 94.44 98 CYS A CA 1
ATOM 788 C C . CYS A 1 98 ? -19.595 3.892 27.791 1.00 94.44 98 CYS A C 1
ATOM 790 O O . CYS A 1 98 ? -19.465 4.574 26.778 1.00 94.44 98 CYS A O 1
ATOM 792 N N . LEU A 1 99 ? -18.630 3.066 28.210 1.00 94.38 99 LEU A N 1
ATOM 793 C CA . LEU A 1 99 ? -17.388 2.854 27.460 1.00 94.38 99 LEU A CA 1
ATOM 794 C C . LEU A 1 99 ? -17.620 2.063 26.166 1.00 94.38 99 LEU A C 1
ATOM 796 O O . LEU A 1 99 ? -16.984 2.360 25.156 1.00 94.38 99 LEU A O 1
ATOM 800 N N . GLU A 1 100 ? -18.547 1.104 26.166 1.00 92.62 100 GLU A N 1
ATOM 801 C CA . GLU A 1 100 ? -18.916 0.338 24.970 1.00 92.62 100 GLU A CA 1
ATOM 802 C C . GLU A 1 100 ? -19.430 1.248 23.843 1.00 92.62 100 GLU A C 1
ATOM 804 O O . GLU A 1 100 ? -19.118 1.022 22.676 1.00 92.62 100 GLU A O 1
ATOM 809 N N . GLN A 1 101 ? -20.113 2.349 24.176 1.00 91.75 101 GLN A N 1
ATOM 810 C CA . GLN A 1 101 ? -20.577 3.340 23.193 1.00 91.75 101 GLN A CA 1
ATOM 811 C C . GLN A 1 101 ? -19.439 4.052 22.439 1.00 91.75 101 GLN A C 1
ATOM 813 O O . GLN A 1 101 ? -19.677 4.646 21.388 1.00 91.75 101 GLN A O 1
ATOM 818 N N . LEU A 1 102 ? -18.202 4.012 22.951 1.00 91.50 102 LEU A N 1
ATOM 819 C CA . LEU A 1 102 ? -17.027 4.582 22.281 1.00 91.50 102 LEU A CA 1
ATOM 820 C C . LEU A 1 102 ? -16.445 3.654 21.204 1.00 91.50 102 LEU A C 1
ATOM 822 O O . LEU A 1 102 ? -15.598 4.091 20.411 1.00 91.50 102 LEU A O 1
ATOM 826 N N . LEU A 1 103 ? -16.860 2.383 21.181 1.00 90.44 103 LEU A N 1
ATOM 827 C CA . LEU A 1 103 ? -16.468 1.419 20.161 1.00 90.44 103 LEU A CA 1
ATOM 828 C C . LEU A 1 103 ? -17.260 1.652 18.867 1.00 90.44 103 LEU A C 1
ATOM 830 O O . LEU A 1 103 ? -18.421 2.063 18.898 1.00 90.44 103 LEU A O 1
ATOM 834 N N . PRO A 1 104 ? -16.659 1.377 17.699 1.00 85.12 104 PRO A N 1
ATOM 835 C CA . PRO A 1 104 ? -17.395 1.433 16.447 1.00 85.12 104 PRO A CA 1
ATOM 836 C C . PRO A 1 104 ? -18.508 0.377 16.437 1.00 85.12 104 PRO A C 1
ATOM 838 O O . PRO A 1 104 ? -18.282 -0.789 16.767 1.00 85.12 104 PRO A O 1
ATOM 841 N N . VAL A 1 105 ? -19.702 0.776 15.994 1.00 81.56 105 VAL A N 1
ATOM 842 C CA . VAL A 1 105 ? -20.829 -0.141 15.798 1.00 81.56 105 VAL A CA 1
ATOM 843 C C . VAL A 1 105 ? -20.471 -1.114 14.676 1.00 81.56 105 VAL A C 1
ATOM 845 O O . VAL A 1 105 ? -20.446 -0.755 13.499 1.00 81.56 105 VAL A O 1
ATOM 848 N N . LYS A 1 106 ? -20.161 -2.361 15.037 1.00 76.06 106 LYS A N 1
ATOM 849 C CA . LYS A 1 106 ? -19.968 -3.440 14.067 1.00 76.06 106 LYS A CA 1
ATOM 850 C C . LYS A 1 106 ? -21.330 -4.046 13.771 1.00 76.06 106 LYS A C 1
ATOM 852 O O . LYS A 1 106 ? -21.845 -4.827 14.569 1.00 76.06 106 LYS A O 1
ATOM 857 N N . GLU A 1 107 ? -21.904 -3.704 12.620 1.00 73.69 107 GLU A N 1
ATOM 858 C CA . GLU A 1 107 ? -23.047 -4.439 12.085 1.00 73.69 107 GLU A CA 1
ATOM 859 C C . GLU A 1 107 ? -22.629 -5.901 11.919 1.00 73.69 107 GLU A C 1
ATOM 861 O O . GLU A 1 107 ? -21.839 -6.261 11.038 1.00 73.69 107 GLU A O 1
ATOM 866 N N . ARG A 1 108 ? -23.118 -6.767 12.809 1.00 69.75 108 ARG A N 1
ATOM 867 C CA . ARG A 1 108 ? -23.005 -8.203 12.596 1.00 69.75 108 ARG A CA 1
ATOM 868 C C . ARG A 1 108 ? -23.834 -8.485 11.356 1.00 69.75 108 ARG A C 1
ATOM 870 O O . ARG A 1 108 ? -25.053 -8.361 11.401 1.00 69.75 108 ARG A O 1
ATOM 877 N N . LYS A 1 109 ? -23.179 -8.829 10.246 1.00 73.25 109 LYS A N 1
ATOM 878 C CA . LYS A 1 109 ? -23.878 -9.354 9.075 1.00 73.25 109 LYS A CA 1
ATOM 879 C C . LYS A 1 109 ? -24.550 -10.644 9.514 1.00 73.25 109 LYS A C 1
ATOM 881 O O . LYS A 1 109 ? -23.900 -11.681 9.626 1.00 73.25 109 LYS A O 1
ATOM 886 N N . ILE A 1 110 ? -25.831 -10.553 9.845 1.00 74.38 110 ILE A N 1
ATOM 887 C CA . ILE A 1 110 ? -26.645 -11.728 10.090 1.00 74.38 110 ILE A CA 1
ATOM 888 C C . ILE A 1 110 ? -26.857 -12.328 8.707 1.00 74.38 110 ILE A C 1
ATOM 890 O O . ILE A 1 110 ? -27.710 -11.885 7.943 1.00 74.38 110 ILE A O 1
ATOM 894 N N . ASN A 1 111 ? -26.009 -13.286 8.346 1.00 68.81 111 ASN A N 1
ATOM 895 C CA . ASN A 1 111 ? -26.248 -14.097 7.169 1.00 68.81 111 ASN A CA 1
ATOM 896 C C . ASN A 1 111 ? -27.482 -14.940 7.491 1.00 68.81 111 ASN A C 1
ATOM 898 O O . ASN A 1 111 ? -27.377 -15.957 8.174 1.00 68.81 111 ASN A O 1
ATOM 902 N N . HIS A 1 112 ? -28.657 -14.492 7.054 1.00 70.94 112 HIS A N 1
ATOM 903 C CA . HIS A 1 112 ? -29.830 -15.350 6.991 1.00 70.94 112 HIS A CA 1
ATOM 904 C C . HIS A 1 112 ? -29.562 -16.387 5.902 1.00 70.94 112 HIS A C 1
ATOM 906 O O . HIS A 1 112 ? -29.887 -16.190 4.734 1.00 70.94 112 HIS A O 1
ATOM 912 N N . THR A 1 113 ? -28.873 -17.463 6.273 1.00 71.69 113 THR A N 1
ATOM 913 C CA . THR A 1 113 ? -28.849 -18.674 5.465 1.00 71.69 113 THR A CA 1
ATOM 914 C C . THR A 1 113 ? -30.275 -19.187 5.389 1.00 71.69 113 THR A C 1
ATOM 916 O O . THR A 1 113 ? -30.933 -19.316 6.421 1.00 71.69 113 THR A O 1
ATOM 919 N N . ASP A 1 114 ? -30.759 -19.437 4.178 1.00 74.69 114 ASP A N 1
ATOM 920 C CA . ASP A 1 114 ? -32.061 -20.057 3.994 1.00 74.69 114 ASP A CA 1
ATOM 921 C C . ASP A 1 114 ? -32.030 -21.464 4.612 1.00 74.69 114 ASP A C 1
ATOM 923 O O . ASP A 1 114 ? -31.291 -22.337 4.157 1.00 74.69 114 ASP A O 1
ATOM 927 N N . CYS A 1 115 ? -32.782 -21.650 5.697 1.00 75.88 115 CYS A N 1
ATOM 928 C CA . CYS A 1 115 ? -32.867 -22.913 6.427 1.00 75.88 115 CYS A CA 1
ATOM 929 C C . CYS A 1 115 ? -33.880 -23.889 5.807 1.00 75.88 115 CYS A C 1
ATOM 931 O O . CYS A 1 115 ? -34.063 -24.977 6.349 1.00 75.88 115 CYS A O 1
ATOM 933 N N . MET A 1 116 ? -34.567 -23.509 4.724 1.00 81.06 116 MET A N 1
ATOM 934 C CA . MET A 1 116 ? -35.609 -24.332 4.116 1.00 81.06 116 MET A CA 1
ATOM 935 C C . MET A 1 116 ? -35.011 -25.365 3.166 1.00 81.06 116 MET A C 1
ATOM 937 O O . MET A 1 116 ? -34.341 -25.029 2.179 1.00 81.06 116 MET A O 1
ATOM 941 N N . ASP A 1 117 ? -35.324 -26.631 3.438 1.00 82.25 117 ASP A N 1
ATOM 942 C CA . ASP A 1 117 ? -35.035 -27.736 2.529 1.00 82.25 117 ASP A CA 1
ATOM 943 C C . ASP A 1 117 ? -35.905 -27.645 1.259 1.00 82.25 117 ASP A C 1
ATOM 945 O O . ASP A 1 117 ? -36.972 -27.026 1.257 1.00 82.25 117 ASP A O 1
ATOM 949 N N . GLN A 1 118 ? -35.477 -28.270 0.160 1.00 79.94 118 GLN A N 1
ATOM 950 C CA . GLN A 1 118 ? -36.138 -28.168 -1.147 1.00 79.94 118 GLN A CA 1
ATOM 951 C C . GLN A 1 118 ? -37.611 -28.595 -1.102 1.00 79.94 118 GLN A C 1
ATOM 953 O O . GLN A 1 118 ? -38.447 -27.986 -1.767 1.00 79.94 118 GLN A O 1
ATOM 958 N N . LEU A 1 119 ? -37.945 -29.612 -0.302 1.00 83.69 119 LEU A N 1
ATOM 959 C CA . LEU A 1 119 ? -39.328 -30.061 -0.109 1.00 83.69 119 LEU A CA 1
ATOM 960 C C . LEU A 1 119 ? -40.169 -29.028 0.642 1.00 83.69 119 LEU A C 1
ATOM 962 O O . LEU A 1 119 ? -41.300 -28.748 0.251 1.00 83.69 119 LEU A O 1
ATOM 966 N N . GLN A 1 120 ? -39.608 -28.437 1.698 1.00 82.50 120 GLN A N 1
ATOM 967 C CA . GLN A 1 120 ? -40.280 -27.392 2.466 1.00 82.50 120 GLN A CA 1
ATOM 968 C C . GLN A 1 120 ? -40.484 -26.140 1.610 1.00 82.50 120 GLN A C 1
ATOM 970 O O . GLN A 1 120 ? -41.546 -25.528 1.666 1.00 82.50 120 GLN A O 1
ATOM 975 N N . ARG A 1 121 ? -39.501 -25.802 0.768 1.00 82.56 121 ARG A N 1
ATOM 976 C CA . ARG A 1 121 ? -39.583 -24.680 -0.168 1.00 82.56 121 ARG A CA 1
ATOM 977 C C . ARG A 1 121 ? -40.668 -24.899 -1.221 1.00 82.56 121 ARG A C 1
ATOM 979 O O . ARG A 1 121 ? -41.547 -24.056 -1.341 1.00 82.56 121 ARG A O 1
ATOM 986 N N . ARG A 1 122 ? -40.691 -26.068 -1.872 1.00 80.88 122 ARG A N 1
ATOM 987 C CA . ARG A 1 122 ? -41.755 -26.439 -2.824 1.00 80.88 122 ARG A CA 1
ATOM 988 C C . ARG A 1 122 ? -43.141 -26.384 -2.200 1.00 80.88 122 ARG A C 1
ATOM 990 O O . ARG A 1 122 ? -44.084 -25.928 -2.833 1.00 80.88 122 ARG A O 1
ATOM 997 N N . ARG A 1 123 ? -43.271 -26.826 -0.946 1.00 83.88 123 ARG A N 1
ATOM 998 C CA . ARG A 1 123 ? -44.550 -26.765 -0.235 1.00 83.88 123 ARG A CA 1
ATOM 999 C C . ARG A 1 123 ? -45.007 -25.327 -0.002 1.00 83.88 123 ARG A C 1
ATOM 1001 O O . ARG A 1 123 ? -46.191 -25.041 -0.118 1.00 83.88 123 ARG A O 1
ATOM 1008 N N . VAL A 1 124 ? -44.088 -24.432 0.341 1.00 82.50 124 VAL A N 1
ATOM 1009 C CA . VAL A 1 124 ? -44.397 -23.009 0.515 1.00 82.50 124 VAL A CA 1
ATOM 1010 C C . VAL A 1 124 ? -44.749 -22.356 -0.822 1.00 82.50 124 VAL A C 1
ATOM 1012 O O . VAL A 1 124 ? -45.720 -21.615 -0.874 1.00 82.50 124 VAL A O 1
ATOM 1015 N N . GLU A 1 125 ? -44.022 -22.664 -1.898 1.00 81.00 125 GLU A N 1
ATOM 1016 C CA . GLU A 1 125 ? -44.316 -22.181 -3.258 1.00 81.00 125 GLU A CA 1
ATOM 1017 C C . GLU A 1 125 ? -45.717 -22.604 -3.723 1.00 81.00 125 GLU A C 1
ATOM 1019 O O . GLU A 1 125 ? -46.465 -21.784 -4.248 1.00 81.00 125 GLU A O 1
ATOM 1024 N N . GLU A 1 126 ? -46.094 -23.859 -3.457 1.00 84.75 126 GLU A N 1
ATOM 1025 C CA . GLU A 1 126 ? -47.429 -24.397 -3.737 1.00 84.75 126 GLU A CA 1
ATOM 1026 C C . GLU A 1 126 ? -48.518 -23.668 -2.932 1.00 84.75 126 GLU A C 1
ATOM 1028 O O . GLU A 1 126 ? -49.547 -23.300 -3.486 1.00 84.75 126 GLU A O 1
ATOM 1033 N N . ILE A 1 127 ? -48.287 -23.414 -1.637 1.00 84.62 127 ILE A N 1
ATOM 1034 C CA . ILE A 1 127 ? -49.233 -22.680 -0.775 1.00 84.62 127 ILE A CA 1
ATOM 1035 C C . ILE A 1 127 ? -49.382 -21.219 -1.212 1.00 84.62 127 ILE A C 1
ATOM 1037 O O . ILE A 1 127 ? -50.461 -20.647 -1.084 1.00 84.62 127 ILE A O 1
ATOM 1041 N N . LEU A 1 128 ? -48.295 -20.600 -1.674 1.00 82.50 128 LEU A N 1
ATOM 1042 C CA . LEU A 1 128 ? -48.281 -19.204 -2.104 1.00 82.50 128 LEU A CA 1
ATOM 1043 C C . LEU A 1 128 ? -48.766 -19.012 -3.544 1.00 82.50 128 LEU A C 1
ATOM 1045 O O . LEU A 1 128 ? -48.831 -17.867 -3.988 1.00 82.50 128 LEU A O 1
ATOM 1049 N N . GLU A 1 129 ? -49.077 -20.098 -4.259 1.00 81.94 129 GLU A N 1
ATOM 1050 C CA . GLU A 1 129 ? -49.447 -20.082 -5.680 1.00 81.94 129 GLU A CA 1
ATOM 1051 C C . GLU A 1 129 ? -48.423 -19.302 -6.536 1.00 81.94 129 GLU A C 1
ATOM 1053 O O . GLU A 1 129 ? -48.756 -18.691 -7.554 1.00 81.94 129 GLU A O 1
ATOM 1058 N N . ASP A 1 130 ? -47.145 -19.300 -6.127 1.00 70.50 130 ASP A N 1
ATOM 1059 C CA . ASP A 1 130 ? -46.078 -18.563 -6.813 1.00 70.50 130 ASP A CA 1
ATOM 1060 C C . ASP A 1 130 ? -45.555 -19.375 -8.006 1.00 70.50 130 ASP A C 1
ATOM 1062 O O . ASP A 1 130 ? -44.405 -19.810 -8.047 1.00 70.50 130 ASP A O 1
ATOM 1066 N N . GLU A 1 131 ? -46.411 -19.576 -9.012 1.00 66.81 131 GLU A N 1
ATOM 1067 C CA . GLU A 1 131 ? -46.082 -20.334 -10.231 1.00 66.81 131 GLU A CA 1
ATOM 1068 C C . GLU A 1 131 ? -44.908 -19.731 -11.019 1.00 66.81 131 GLU A C 1
ATOM 1070 O O . GLU A 1 131 ? -44.276 -20.400 -11.838 1.00 66.81 131 GLU A O 1
ATOM 1075 N N . LYS A 1 132 ? -44.615 -18.446 -10.792 1.00 65.44 132 LYS A N 1
ATOM 1076 C CA . LYS A 1 132 ? -43.573 -17.693 -11.499 1.00 65.44 132 LYS A CA 1
ATOM 1077 C C . LYS A 1 132 ? -42.255 -17.616 -10.722 1.00 65.44 132 LYS A C 1
ATOM 1079 O O . LYS A 1 132 ? -41.298 -17.049 -11.252 1.00 65.44 132 LYS A O 1
ATOM 1084 N N . GLY A 1 133 ? -42.194 -18.158 -9.501 1.00 63.88 133 GLY A N 1
ATOM 1085 C CA . GLY A 1 133 ? -41.000 -18.156 -8.648 1.00 63.88 133 GLY A CA 1
ATOM 1086 C C . GLY A 1 133 ? -40.474 -16.753 -8.323 1.00 63.88 133 GLY A C 1
ATOM 1087 O O . GLY A 1 133 ? -39.269 -16.558 -8.139 1.00 63.88 133 GLY A O 1
ATOM 1088 N N . LEU A 1 134 ? -41.353 -15.746 -8.307 1.00 61.78 134 LEU A N 1
ATOM 1089 C CA . LEU A 1 134 ? -40.960 -14.339 -8.186 1.00 61.78 134 LEU A CA 1
ATOM 1090 C C . LEU A 1 134 ? -40.496 -13.984 -6.771 1.00 61.78 134 LEU A C 1
ATOM 1092 O O . LEU A 1 134 ? -39.734 -13.031 -6.597 1.00 61.78 134 LEU A O 1
ATOM 1096 N N . SER A 1 135 ? -40.893 -14.767 -5.768 1.00 59.84 135 SER A N 1
ATOM 1097 C CA . SER A 1 135 ? -40.467 -14.596 -4.377 1.00 59.84 135 SER A CA 1
ATOM 1098 C C . SER A 1 135 ? -38.980 -14.909 -4.132 1.00 59.84 135 SER A C 1
ATOM 1100 O O . SER A 1 135 ? -38.442 -14.495 -3.101 1.00 59.84 135 SER A O 1
ATOM 1102 N N . ILE A 1 136 ? -38.285 -15.560 -5.080 1.00 57.28 136 ILE A N 1
ATOM 1103 C CA . ILE A 1 136 ? -36.895 -16.037 -4.912 1.00 57.28 136 ILE A CA 1
ATOM 1104 C C . ILE A 1 136 ? -35.882 -15.265 -5.784 1.00 57.28 136 ILE A C 1
ATOM 1106 O O . ILE A 1 136 ? -34.674 -15.453 -5.644 1.00 57.28 136 ILE A O 1
ATOM 1110 N N . SER A 1 137 ? -36.306 -14.321 -6.635 1.00 50.19 137 SER A N 1
ATOM 1111 C CA . SER A 1 137 ? -35.348 -13.469 -7.360 1.00 50.19 137 SER A CA 1
ATOM 1112 C C . SER A 1 137 ? -34.632 -12.506 -6.405 1.00 50.19 137 SER A C 1
ATOM 1114 O O . SER A 1 137 ? -35.058 -11.364 -6.205 1.00 50.19 137 SER A O 1
ATOM 1116 N N . ARG A 1 138 ? -33.489 -12.932 -5.868 1.00 52.03 138 ARG A N 1
ATOM 1117 C CA . ARG A 1 138 ? -32.493 -12.058 -5.246 1.00 52.03 138 ARG A CA 1
ATOM 1118 C C . ARG A 1 138 ? -31.109 -12.393 -5.800 1.00 52.03 138 ARG A C 1
ATOM 1120 O O . ARG A 1 138 ? -30.626 -13.511 -5.654 1.00 52.03 138 ARG A O 1
ATOM 1127 N N . ARG A 1 139 ? -30.539 -11.401 -6.492 1.00 35.72 139 ARG A N 1
ATOM 1128 C CA . ARG A 1 139 ? -29.097 -11.257 -6.742 1.00 35.72 139 ARG A CA 1
ATOM 1129 C C . ARG A 1 139 ? -28.289 -11.435 -5.462 1.00 35.72 139 ARG A C 1
ATOM 1131 O O . ARG A 1 139 ? -28.800 -11.011 -4.401 1.00 35.72 139 ARG A O 1
#

Foldseek 3Di:
DPPVVVVVCVVPDDDDPVVVVVVVVVVVVVVVVVVVVVVVVVVVVVVVVVVVVVVVVVVVVVVVVVVVVVVVVVVLVVVQVVLVVVLVPDPDPVVSVVSVVVRDDDDPPPPPDPPDDPVNVVVVCVVVVVPVCPVPPDD

Secondary structure (DSSP, 8-state):
--HHHHHHHHHHSPPPHHHHHHHHHHHHHHHHHHHHHHHHHHHHHHHHHHHHHHHHHHHHHHHHHHHHHHHHHHHHHHHHHHHHHHHHT-S-HHHHHHHHTTS--------------HHHHHHHHHHTT-TT-GGG---

InterPro domains:
  IPR029152 Protein LKAAEAR1 [PF15478] (1-119)
  IPR029152 Protein LKAAEAR1 [PTHR35665] (1-137)

Organism: NCBI:txid369639

pLDDT: mean 87.4, std 11.26, range [35.72, 98.44]

Radius of gyration: 43.18 Å; chains: 1; bounding box: 1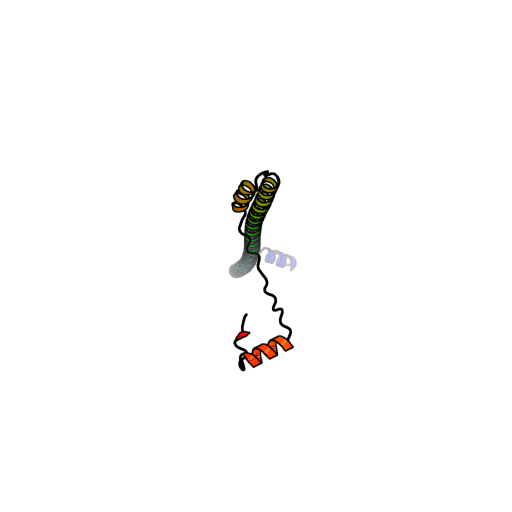06×50×105 Å

Sequence (139 aa):
MCPQQRARHEAYSELSKEAQSWMAVARQRVCTHLNNQKSRQVCKLTAAAERQNQLTAQLKAAEARNRVRQLRQHYQNLKEQEINLMISCQSDAQRAVCLEQLLPVKERKINHTDCMDQLQRRRVEEILEDEKGLSISRR